Protein AF-A0A969LLW0-F1 (afdb_monomer)

Solvent-accessible surface area (backbone atoms only — not comparable to full-atom values): 5524 Å² total; per-residue (Å²): 133,87,81,82,73,95,63,64,76,63,51,56,56,48,44,69,57,46,51,62,52,50,51,50,52,52,48,66,75,64,64,77,77,77,79,93,76,69,65,64,79,75,73,64,60,70,98,66,86,77,90,79,87,82,79,50,54,68,46,90,88,45,43,66,59,67,49,97,91,63,54,39,43,26,60,53,32,46,54,60,71,74,109

Foldseek 3Di:
DDDDDPPCPCVVVVCVVVVVVVVVVVVVVPDDDDPPPDPVVVVPDPPDDDDDDQDQDDDDPGQPDADPVGHTSSVVSVVVSVD

Radius of gyration: 36.51 Å; Cα contacts (8 Å, |Δi|>4): 32; chains: 1; bounding box: 49×32×101 Å

Structure (mmCIF, N/CA/C/O backbone):
data_AF-A0A969LLW0-F1
#
_entry.id   AF-A0A969LLW0-F1
#
loop_
_atom_site.group_PDB
_atom_site.id
_atom_site.type_symbol
_atom_site.label_atom_id
_atom_site.label_alt_id
_atom_site.label_comp_id
_atom_site.label_asym_id
_atom_site.label_entity_id
_atom_site.label_seq_id
_atom_site.pdbx_PDB_ins_code
_atom_site.Cartn_x
_atom_site.Cartn_y
_atom_site.Cartn_z
_atom_site.occupancy
_atom_site.B_iso_or_equiv
_atom_site.auth_seq_id
_atom_site.auth_comp_id
_atom_site.auth_asym_id
_atom_site.auth_atom_id
_atom_site.pdbx_PDB_model_num
ATOM 1 N N . MET A 1 1 ? 28.056 -24.502 -66.886 1.00 38.69 1 MET A N 1
ATOM 2 C CA . MET A 1 1 ? 28.058 -23.760 -68.166 1.00 38.69 1 MET A CA 1
ATOM 3 C C . MET A 1 1 ? 26.814 -22.875 -68.183 1.00 38.69 1 MET A C 1
ATOM 5 O O . MET A 1 1 ? 25.714 -23.403 -68.245 1.00 38.69 1 MET A O 1
ATOM 9 N N . LEU A 1 2 ? 26.961 -21.562 -67.979 1.00 49.09 2 LEU A N 1
ATOM 10 C CA . LEU A 1 2 ? 25.827 -20.628 -67.916 1.00 49.09 2 LEU A CA 1
ATOM 11 C C . LEU A 1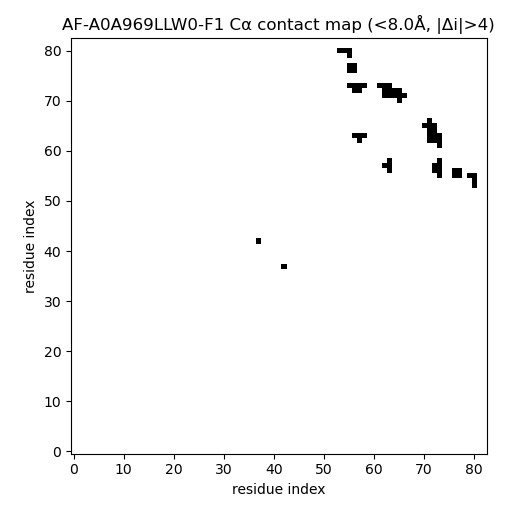 2 ? 25.271 -20.424 -69.333 1.00 49.09 2 LEU A C 1
ATOM 13 O O . LEU A 1 2 ? 25.987 -19.981 -70.230 1.00 49.09 2 LEU A O 1
ATOM 17 N N . THR A 1 3 ? 24.014 -20.803 -69.548 1.00 58.56 3 THR A N 1
ATOM 18 C CA . THR A 1 3 ? 23.337 -20.767 -70.850 1.00 58.56 3 THR A CA 1
ATOM 19 C C . THR A 1 3 ? 23.267 -19.344 -71.411 1.00 58.56 3 THR A C 1
ATOM 21 O O . THR A 1 3 ? 22.759 -18.432 -70.758 1.00 58.56 3 THR A O 1
ATOM 24 N N . LYS A 1 4 ? 23.755 -19.146 -72.645 1.00 58.03 4 LYS A N 1
ATOM 25 C CA . LYS A 1 4 ? 23.644 -17.870 -73.368 1.00 58.03 4 LYS A CA 1
ATOM 26 C C . LYS A 1 4 ? 22.190 -17.631 -73.790 1.00 58.03 4 LYS A C 1
ATOM 28 O O . LYS A 1 4 ? 21.658 -18.347 -74.632 1.00 58.03 4 LYS A O 1
ATOM 33 N N . LEU A 1 5 ? 21.566 -16.598 -73.225 1.00 62.66 5 LEU A N 1
ATOM 34 C CA . LEU A 1 5 ? 20.229 -16.137 -73.605 1.00 62.66 5 LEU A CA 1
ATOM 35 C C . LEU A 1 5 ? 20.258 -15.531 -75.016 1.00 62.66 5 LEU A C 1
ATOM 37 O O . LEU A 1 5 ? 20.864 -14.486 -75.260 1.00 62.66 5 LEU A O 1
ATOM 41 N N . LYS A 1 6 ? 19.585 -16.207 -75.947 1.00 59.78 6 LYS A N 1
ATOM 42 C CA . LYS A 1 6 ? 19.430 -15.841 -77.359 1.00 59.78 6 LYS A CA 1
ATOM 43 C C . LYS A 1 6 ? 18.385 -14.719 -77.486 1.00 59.78 6 LYS A C 1
ATOM 45 O O . LYS A 1 6 ? 17.282 -15.014 -77.908 1.00 59.78 6 LYS A O 1
ATOM 50 N N . ASN A 1 7 ? 18.699 -13.506 -76.986 1.00 63.09 7 ASN A N 1
ATOM 51 C CA . ASN A 1 7 ? 18.085 -12.177 -77.257 1.00 63.09 7 ASN A CA 1
ATOM 52 C C . ASN A 1 7 ? 18.484 -11.145 -76.160 1.00 63.09 7 ASN A C 1
ATOM 54 O O . ASN A 1 7 ? 17.769 -10.976 -75.172 1.00 63.09 7 ASN A O 1
ATOM 58 N N . PRO A 1 8 ? 19.617 -10.422 -76.283 1.00 61.19 8 PRO A N 1
ATOM 59 C CA . PRO A 1 8 ? 20.195 -9.660 -75.166 1.00 61.19 8 PRO A CA 1
ATOM 60 C C . PRO A 1 8 ? 19.542 -8.293 -74.895 1.00 61.19 8 PRO A C 1
ATOM 62 O O . PRO A 1 8 ? 19.695 -7.766 -73.794 1.00 61.19 8 PRO A O 1
ATOM 65 N N . LYS A 1 9 ? 18.802 -7.708 -75.852 1.00 57.53 9 LYS A N 1
ATOM 66 C CA . LYS A 1 9 ? 18.238 -6.348 -75.709 1.00 57.53 9 LYS A CA 1
ATOM 67 C C . LYS A 1 9 ? 17.162 -6.250 -74.620 1.00 57.53 9 LYS A C 1
ATOM 69 O O . LYS A 1 9 ? 17.134 -5.273 -73.880 1.00 57.53 9 LYS A O 1
ATOM 74 N N . ALA A 1 10 ? 16.344 -7.292 -74.463 1.00 57.06 10 ALA A N 1
ATOM 75 C CA . ALA A 1 10 ? 15.363 -7.375 -73.380 1.00 57.06 10 ALA A CA 1
ATOM 76 C C . ALA A 1 10 ? 16.021 -7.615 -72.008 1.00 57.06 10 ALA A C 1
ATOM 78 O O . ALA A 1 10 ? 15.452 -7.248 -70.990 1.00 57.06 10 ALA A O 1
ATOM 79 N N . SER A 1 11 ? 17.232 -8.182 -71.964 1.00 64.12 11 SER A N 1
ATOM 80 C CA . SER A 1 11 ? 17.897 -8.575 -70.714 1.00 64.12 11 SER A CA 1
ATOM 81 C C . SER A 1 11 ? 18.391 -7.374 -6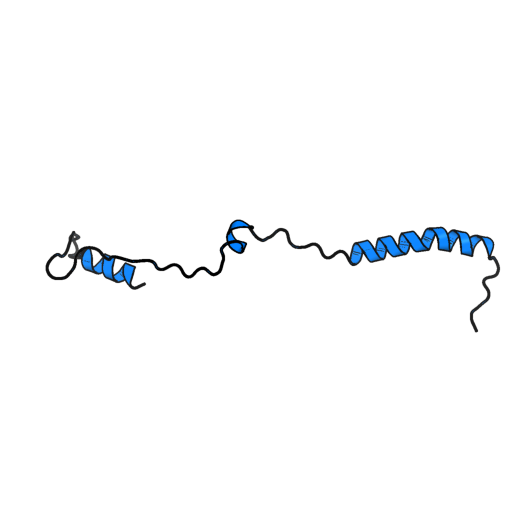9.906 1.00 64.12 11 SER A C 1
ATOM 83 O O . SER A 1 11 ? 18.174 -7.327 -68.700 1.00 64.12 11 SER A O 1
ATOM 85 N N . TYR A 1 12 ? 19.016 -6.376 -70.544 1.00 70.12 12 TYR A N 1
ATOM 86 C CA . TYR A 1 12 ? 19.524 -5.204 -69.818 1.00 70.12 12 TYR A CA 1
ATOM 87 C C . TYR A 1 12 ? 18.387 -4.308 -69.319 1.00 70.12 12 TYR A C 1
ATOM 89 O O . TYR A 1 12 ? 18.360 -3.968 -68.143 1.00 70.12 12 TYR A O 1
ATOM 97 N N . ILE A 1 13 ? 17.400 -4.007 -70.170 1.00 76.12 13 ILE A N 1
ATOM 98 C CA . ILE A 1 13 ? 16.232 -3.198 -69.784 1.00 76.12 13 ILE A CA 1
ATOM 99 C C . ILE A 1 13 ? 15.415 -3.918 -68.704 1.00 76.12 13 ILE A C 1
ATOM 101 O O . ILE A 1 13 ? 15.053 -3.307 -67.703 1.00 76.12 13 ILE A O 1
ATOM 105 N N . SER A 1 14 ? 15.193 -5.230 -68.852 1.00 72.25 14 SER A N 1
ATOM 106 C CA . SER A 1 14 ? 14.518 -6.030 -67.827 1.00 72.25 14 SER A CA 1
ATOM 107 C C . SER A 1 14 ? 15.277 -6.010 -66.504 1.00 72.25 14 SER A C 1
ATOM 109 O O . SER A 1 14 ? 14.640 -5.865 -65.473 1.00 72.25 14 SER A O 1
ATOM 111 N N . ARG A 1 15 ? 16.614 -6.069 -66.495 1.00 75.31 15 ARG A N 1
ATOM 112 C CA . ARG A 1 15 ? 17.405 -5.949 -65.257 1.00 75.31 15 ARG A CA 1
ATOM 113 C C . ARG A 1 15 ? 17.337 -4.547 -64.663 1.00 75.31 15 ARG A C 1
ATOM 115 O O . ARG A 1 15 ? 17.168 -4.430 -63.459 1.00 75.31 15 ARG A O 1
ATOM 122 N N . VAL A 1 16 ? 17.429 -3.500 -65.482 1.00 82.50 16 VAL A N 1
ATOM 123 C CA . VAL A 1 16 ? 17.334 -2.103 -65.024 1.00 82.50 16 VAL A CA 1
ATOM 124 C C . VAL A 1 16 ? 15.961 -1.810 -64.411 1.00 82.50 16 VAL A C 1
ATOM 126 O O . VAL A 1 16 ? 15.889 -1.056 -63.449 1.00 82.50 16 VAL A O 1
ATOM 129 N N . LEU A 1 17 ? 14.891 -2.441 -64.904 1.00 83.81 17 LEU A N 1
ATOM 130 C CA . LEU A 1 17 ? 13.545 -2.313 -64.334 1.00 83.81 17 LEU A CA 1
ATOM 131 C C . LEU A 1 17 ? 13.290 -3.276 -63.161 1.00 83.81 17 LEU A C 1
ATOM 133 O O . LEU A 1 17 ? 12.661 -2.896 -62.177 1.00 83.81 17 LEU A O 1
ATOM 137 N N . ALA A 1 18 ? 13.784 -4.514 -63.231 1.00 83.94 18 ALA A N 1
ATOM 138 C CA . ALA A 1 18 ? 13.514 -5.547 -62.232 1.00 83.94 18 ALA A CA 1
ATOM 139 C C . ALA A 1 18 ? 14.397 -5.430 -60.985 1.00 83.94 18 ALA A C 1
ATOM 141 O O . ALA A 1 18 ? 13.940 -5.772 -59.900 1.00 83.94 18 ALA A O 1
ATOM 142 N N . LEU A 1 19 ? 15.637 -4.941 -61.102 1.00 87.56 19 LEU A N 1
ATOM 143 C CA . LEU A 1 19 ? 16.533 -4.752 -59.956 1.00 87.56 19 LEU A CA 1
ATOM 144 C C . LEU A 1 19 ? 15.975 -3.766 -58.915 1.00 87.56 19 LEU A C 1
ATOM 146 O O . LEU A 1 19 ? 15.884 -4.170 -57.758 1.00 87.56 19 LEU A O 1
ATOM 150 N N . PRO A 1 20 ? 15.554 -2.530 -59.261 1.00 88.62 20 PRO A N 1
ATOM 151 C CA . PRO A 1 20 ? 14.984 -1.612 -58.273 1.00 88.62 20 PRO A CA 1
ATOM 152 C C . PRO A 1 20 ? 13.633 -2.098 -57.723 1.00 88.62 20 PRO A C 1
ATOM 154 O O . PRO A 1 20 ? 13.304 -1.844 -56.567 1.00 88.62 20 PRO A O 1
ATOM 157 N N . LEU A 1 21 ? 12.852 -2.833 -58.523 1.00 89.81 21 LEU A N 1
ATOM 158 C CA . LEU A 1 21 ? 11.600 -3.432 -58.059 1.00 89.81 21 LEU A CA 1
ATOM 159 C C . LEU A 1 21 ? 11.861 -4.542 -57.028 1.00 89.81 21 LEU A C 1
ATOM 161 O O . LEU A 1 21 ? 11.197 -4.607 -55.996 1.00 89.81 21 LEU A O 1
ATOM 165 N N . LEU A 1 22 ? 12.860 -5.389 -57.284 1.00 90.88 22 LEU A N 1
ATOM 166 C CA . LEU A 1 22 ? 13.257 -6.463 -56.380 1.00 90.88 22 LEU A CA 1
ATOM 167 C C . LEU A 1 22 ? 13.845 -5.915 -55.074 1.00 90.88 22 LEU A C 1
ATOM 169 O O . LEU A 1 22 ? 13.541 -6.445 -54.007 1.00 90.88 22 LEU A O 1
ATOM 173 N N . THR A 1 23 ? 14.641 -4.841 -55.128 1.00 89.75 23 THR A N 1
ATOM 174 C CA . THR A 1 23 ? 15.175 -4.206 -53.913 1.00 89.75 23 THR A CA 1
ATOM 175 C C . THR A 1 23 ? 14.075 -3.566 -53.072 1.00 89.75 23 THR A C 1
ATOM 177 O O . THR A 1 23 ? 14.097 -3.725 -51.854 1.00 89.75 23 THR A O 1
ATOM 180 N N . LEU A 1 24 ? 13.086 -2.909 -53.691 1.00 90.81 24 LEU A N 1
ATOM 181 C CA . LEU A 1 24 ? 11.920 -2.364 -52.986 1.00 90.81 24 LEU A CA 1
ATOM 182 C C . LEU A 1 24 ? 11.081 -3.456 -52.319 1.00 90.81 24 LEU A C 1
ATOM 184 O O . LEU A 1 24 ? 10.658 -3.282 -51.177 1.00 90.81 24 LEU A O 1
ATOM 188 N N . LEU A 1 25 ? 10.877 -4.589 -52.994 1.00 90.31 25 LEU A N 1
ATOM 189 C CA . LEU A 1 25 ? 10.169 -5.730 -52.414 1.00 90.31 25 LEU A CA 1
ATOM 190 C C . LEU A 1 25 ? 10.910 -6.278 -51.194 1.00 90.31 25 LEU A C 1
ATOM 192 O O . LEU A 1 25 ? 10.308 -6.418 -50.134 1.00 90.31 25 LEU A O 1
ATOM 196 N N . ILE A 1 26 ? 12.218 -6.524 -51.302 1.00 90.19 26 ILE A N 1
ATOM 197 C CA . ILE A 1 26 ? 13.020 -6.999 -50.165 1.00 90.19 26 ILE A CA 1
ATOM 198 C C . ILE A 1 26 ? 12.979 -5.976 -49.023 1.00 90.19 26 ILE A C 1
ATOM 200 O O . ILE A 1 26 ? 12.725 -6.350 -47.879 1.00 90.19 26 ILE A O 1
ATOM 204 N N . ALA A 1 27 ? 13.146 -4.685 -49.324 1.00 87.88 27 ALA A N 1
ATOM 205 C CA . ALA A 1 27 ? 13.067 -3.621 -48.329 1.00 87.88 27 ALA A CA 1
ATOM 206 C C . ALA A 1 27 ? 11.722 -3.647 -47.584 1.00 87.88 27 ALA A C 1
ATOM 208 O O . ALA A 1 27 ? 11.720 -3.665 -46.354 1.00 87.88 27 ALA A O 1
ATOM 209 N N . ALA A 1 28 ? 10.599 -3.761 -48.302 1.00 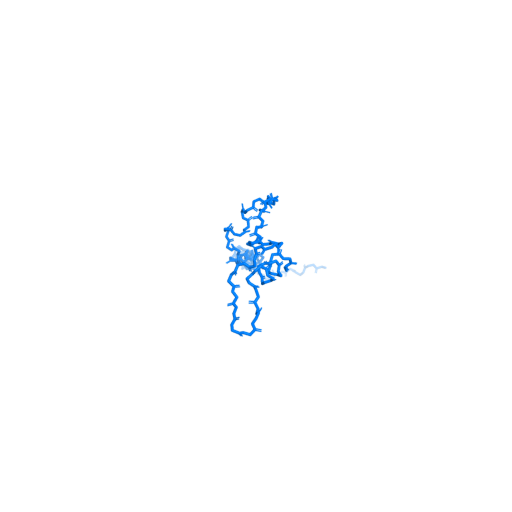85.56 28 ALA A N 1
ATOM 210 C CA . ALA A 1 28 ? 9.259 -3.808 -47.717 1.00 85.56 28 ALA A CA 1
ATOM 211 C C . ALA A 1 28 ? 9.067 -4.963 -46.715 1.00 85.56 28 ALA A C 1
ATOM 213 O O . ALA A 1 28 ? 8.396 -4.776 -45.703 1.00 85.56 28 ALA A O 1
ATOM 214 N N . PHE A 1 29 ? 9.695 -6.122 -46.942 1.00 84.81 29 PHE A N 1
ATOM 215 C CA . PHE A 1 29 ? 9.636 -7.260 -46.012 1.00 84.81 29 PHE A CA 1
ATOM 216 C C . PHE A 1 29 ? 10.677 -7.199 -44.881 1.00 84.81 29 PHE A C 1
ATOM 218 O O . PHE A 1 29 ? 10.511 -7.870 -43.864 1.00 84.81 29 PHE A O 1
ATOM 225 N N . THR A 1 30 ? 11.741 -6.402 -45.022 1.00 85.81 30 THR A N 1
ATOM 226 C CA . THR A 1 30 ? 12.778 -6.238 -43.978 1.00 85.81 30 THR A CA 1
ATOM 227 C C . THR A 1 30 ? 12.480 -5.129 -42.968 1.00 85.81 30 THR A C 1
ATOM 229 O O . THR A 1 30 ? 13.092 -5.094 -41.898 1.00 85.81 30 THR A O 1
ATOM 232 N N . LEU A 1 31 ? 11.541 -4.229 -43.269 1.00 81.25 31 LEU A N 1
ATOM 233 C CA . LEU A 1 31 ? 11.152 -3.149 -42.365 1.00 81.25 31 LEU A CA 1
ATOM 234 C C . LEU A 1 31 ? 10.382 -3.709 -41.161 1.00 81.25 31 LEU A C 1
ATOM 236 O O . LEU A 1 31 ? 9.166 -3.884 -41.183 1.00 81.25 31 LEU A O 1
ATOM 240 N N . LYS A 1 32 ? 11.108 -3.969 -40.072 1.00 78.62 32 LYS A N 1
ATOM 241 C CA . LYS A 1 32 ? 10.525 -4.317 -38.775 1.00 78.62 32 LYS A CA 1
ATOM 242 C C . LYS A 1 32 ? 9.895 -3.065 -38.160 1.00 78.62 32 LYS A C 1
ATOM 244 O O . LYS A 1 32 ? 10.604 -2.152 -37.739 1.00 78.62 32 LYS A O 1
ATOM 249 N N . THR A 1 33 ? 8.568 -3.012 -38.099 1.00 73.00 33 THR A N 1
ATOM 250 C CA . THR A 1 33 ? 7.857 -1.922 -37.423 1.00 73.00 33 THR A CA 1
ATOM 251 C C . THR A 1 33 ? 8.091 -2.022 -35.914 1.00 73.00 33 THR A C 1
ATOM 253 O O . THR A 1 33 ? 7.932 -3.082 -35.304 1.00 73.00 33 THR A O 1
ATOM 256 N N . LYS A 1 34 ? 8.528 -0.925 -35.284 1.00 72.25 34 LYS A N 1
ATOM 257 C CA . LYS A 1 34 ? 8.594 -0.850 -33.821 1.00 72.25 34 LYS A CA 1
ATOM 258 C C . LYS A 1 34 ? 7.147 -0.746 -33.321 1.00 72.25 34 LYS A C 1
ATOM 260 O O . LYS A 1 34 ? 6.456 0.176 -33.755 1.00 72.25 34 LYS A O 1
ATOM 265 N N . PRO A 1 35 ? 6.659 -1.663 -32.469 1.00 67.06 35 PRO A N 1
ATOM 266 C CA . PRO A 1 35 ? 5.297 -1.569 -31.964 1.00 67.06 35 PRO A CA 1
ATOM 267 C C . PRO A 1 35 ? 5.141 -0.251 -31.201 1.00 67.06 35 PRO A C 1
ATOM 269 O O . PRO A 1 35 ? 5.894 0.028 -30.265 1.00 67.06 35 PRO A O 1
ATOM 272 N N . ALA A 1 36 ? 4.173 0.569 -31.610 1.00 66.00 36 ALA A N 1
ATOM 273 C CA . ALA A 1 36 ? 3.787 1.808 -30.936 1.00 66.00 36 ALA A CA 1
ATOM 274 C C . ALA A 1 36 ? 2.941 1.492 -29.686 1.00 66.00 36 ALA A C 1
ATOM 276 O O . ALA A 1 36 ? 1.809 1.942 -29.556 1.00 66.00 36 ALA A O 1
ATOM 277 N N . GLY A 1 37 ? 3.468 0.630 -28.814 1.00 63.06 37 GLY A N 1
ATOM 278 C CA . GLY A 1 37 ? 2.729 0.019 -27.707 1.00 63.06 37 GLY A CA 1
ATOM 279 C C . GLY A 1 37 ? 3.214 0.405 -26.315 1.00 63.06 37 GLY A C 1
ATOM 280 O O . GLY A 1 37 ? 2.762 -0.189 -25.344 1.00 63.06 37 GLY A O 1
ATOM 281 N N . ASN A 1 38 ? 4.124 1.371 -26.188 1.00 59.66 38 ASN A N 1
ATOM 282 C CA . ASN A 1 38 ? 4.682 1.722 -24.888 1.00 59.66 38 ASN A CA 1
ATOM 283 C C . ASN A 1 38 ? 4.372 3.188 -24.615 1.00 59.66 38 ASN A C 1
ATOM 285 O O . ASN A 1 38 ? 4.990 4.067 -25.213 1.00 59.66 38 ASN A O 1
ATOM 289 N N . ASN A 1 39 ? 3.407 3.434 -23.726 1.00 61.19 39 ASN A N 1
ATOM 290 C CA . ASN A 1 39 ? 3.140 4.755 -23.168 1.00 61.19 39 ASN A CA 1
ATOM 291 C C . ASN A 1 39 ? 4.469 5.339 -22.651 1.00 61.19 39 ASN A C 1
ATOM 293 O O . ASN A 1 39 ? 4.980 4.840 -21.644 1.00 61.19 39 ASN A O 1
ATOM 297 N N . PRO A 1 40 ? 5.043 6.376 -23.290 1.00 55.91 40 PRO A N 1
ATOM 298 C CA . PRO A 1 40 ? 6.374 6.875 -22.936 1.00 55.91 40 PRO A CA 1
ATOM 299 C C . PRO A 1 40 ? 6.442 7.416 -21.499 1.00 55.91 40 PRO A C 1
ATOM 301 O O . PRO A 1 40 ? 7.522 7.495 -20.927 1.00 55.91 40 PRO A O 1
ATOM 304 N N . LEU A 1 41 ? 5.291 7.703 -20.881 1.00 57.81 41 LEU A N 1
ATOM 305 C CA . LEU A 1 41 ? 5.180 8.086 -19.473 1.00 57.81 41 LEU A CA 1
ATOM 306 C C . LEU A 1 41 ? 5.563 6.964 -18.492 1.00 57.81 41 LEU A C 1
ATOM 308 O O . LEU A 1 41 ? 6.053 7.263 -17.411 1.00 57.81 41 LEU A O 1
ATOM 312 N N . LEU A 1 42 ? 5.383 5.688 -18.855 1.00 56.44 42 LEU A N 1
ATOM 313 C CA . LEU A 1 42 ? 5.755 4.550 -17.999 1.00 56.44 42 LEU A CA 1
ATOM 314 C C . LEU A 1 42 ? 7.203 4.094 -18.223 1.00 56.44 42 LEU A C 1
ATOM 316 O O . LEU A 1 42 ? 7.788 3.465 -17.351 1.00 56.44 42 LEU A O 1
ATOM 320 N N . THR A 1 43 ? 7.788 4.402 -19.384 1.00 56.00 43 THR A N 1
ATOM 321 C CA . THR A 1 43 ? 9.152 3.974 -19.757 1.00 56.00 43 THR A CA 1
ATOM 322 C C . THR A 1 43 ? 10.223 5.025 -19.442 1.00 56.00 43 THR A C 1
ATOM 324 O O . THR A 1 43 ? 11.409 4.727 -19.535 1.00 56.00 43 THR A O 1
ATOM 327 N N . ALA A 1 44 ? 9.821 6.253 -19.095 1.00 59.31 44 ALA A N 1
ATOM 328 C CA . ALA A 1 44 ? 10.723 7.372 -18.813 1.00 59.31 44 ALA A CA 1
ATOM 329 C C . ALA A 1 44 ? 10.905 7.667 -17.319 1.00 59.31 44 ALA A C 1
ATOM 331 O O . ALA A 1 44 ? 11.655 8.581 -16.974 1.00 59.31 44 ALA A O 1
ATOM 332 N N . LEU A 1 45 ? 10.241 6.926 -16.426 1.00 63.75 45 LEU A N 1
ATOM 333 C CA . LEU A 1 45 ? 10.598 6.999 -15.018 1.00 63.75 45 LEU A CA 1
ATOM 334 C C . LEU A 1 45 ? 11.963 6.314 -14.877 1.00 63.75 45 LEU A C 1
ATOM 336 O O . LEU A 1 45 ? 12.052 5.119 -15.162 1.00 63.75 45 LEU A O 1
ATOM 340 N N . PRO A 1 46 ? 13.036 7.034 -14.491 1.00 65.00 46 PRO A N 1
ATOM 341 C CA . PRO A 1 46 ? 14.260 6.358 -14.078 1.00 65.00 46 PRO A CA 1
ATOM 342 C C . PRO A 1 46 ? 13.901 5.320 -13.009 1.00 65.00 46 PRO A C 1
ATOM 344 O O . PRO A 1 46 ? 12.923 5.521 -12.284 1.00 65.00 46 PRO A O 1
ATOM 347 N N . GLU A 1 47 ? 14.684 4.240 -12.897 1.00 68.81 47 GLU A N 1
ATOM 348 C CA . GLU A 1 47 ? 14.629 3.285 -11.777 1.00 68.81 47 GLU A CA 1
ATOM 349 C C . GLU A 1 47 ? 14.986 4.006 -10.468 1.00 68.81 47 GLU A C 1
ATOM 351 O O . GLU A 1 47 ? 16.051 3.847 -9.878 1.00 68.81 47 GLU A O 1
ATOM 356 N N . LYS A 1 48 ? 14.118 4.915 -10.047 1.00 77.69 48 LYS A N 1
ATOM 357 C CA . LYS A 1 48 ? 14.273 5.713 -8.857 1.00 77.69 48 LYS A CA 1
ATOM 358 C C . LYS A 1 48 ? 13.534 4.966 -7.775 1.00 77.69 48 LYS A C 1
ATOM 360 O O . LYS A 1 48 ? 12.309 4.887 -7.786 1.00 77.69 48 LYS A O 1
ATOM 365 N N . THR A 1 49 ? 14.289 4.424 -6.835 1.00 86.50 49 THR A N 1
ATOM 366 C CA . THR A 1 49 ? 13.713 3.922 -5.597 1.00 86.50 49 THR A CA 1
ATOM 367 C C . THR A 1 49 ? 13.044 5.089 -4.881 1.00 86.50 49 THR A C 1
ATOM 369 O O . THR A 1 49 ? 13.695 6.079 -4.537 1.00 86.50 49 THR A O 1
ATOM 372 N N . PHE A 1 50 ? 11.732 4.992 -4.690 1.00 87.31 50 PHE A N 1
ATOM 373 C CA . PHE A 1 50 ? 10.982 5.943 -3.886 1.00 87.31 50 PHE A CA 1
ATOM 374 C C . PHE A 1 50 ? 10.927 5.431 -2.453 1.00 87.31 50 P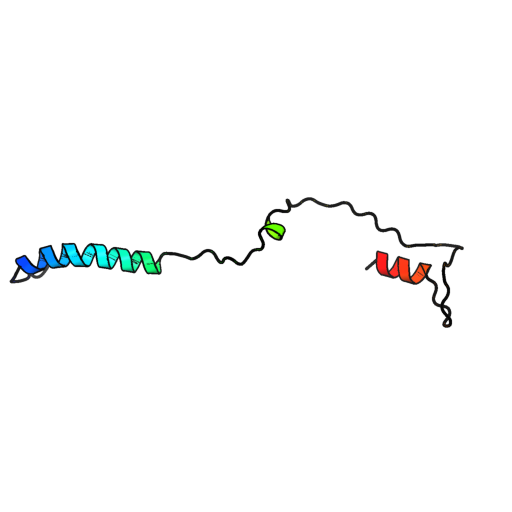HE A C 1
ATOM 376 O O . PHE A 1 50 ? 10.471 4.320 -2.198 1.00 87.31 50 PHE A O 1
ATOM 383 N N . THR A 1 51 ? 11.365 6.261 -1.514 1.00 93.50 51 THR A N 1
ATOM 384 C CA . THR A 1 51 ? 11.090 6.032 -0.098 1.00 93.50 51 THR A CA 1
ATOM 385 C C . THR A 1 51 ? 9.702 6.579 0.202 1.00 93.50 51 THR A C 1
ATOM 387 O O . THR A 1 51 ? 9.469 7.779 0.063 1.00 93.50 51 THR A O 1
ATOM 390 N N . VAL A 1 52 ? 8.785 5.701 0.603 1.00 94.62 52 VAL A N 1
ATOM 391 C CA . VAL A 1 52 ? 7.415 6.058 0.989 1.00 94.62 52 VAL A CA 1
ATOM 392 C C . VAL A 1 52 ? 7.241 5.765 2.475 1.00 94.62 52 VAL A C 1
ATOM 394 O O . VAL A 1 52 ? 7.633 4.701 2.947 1.00 94.62 52 VAL A O 1
ATOM 397 N N . VAL A 1 53 ? 6.658 6.71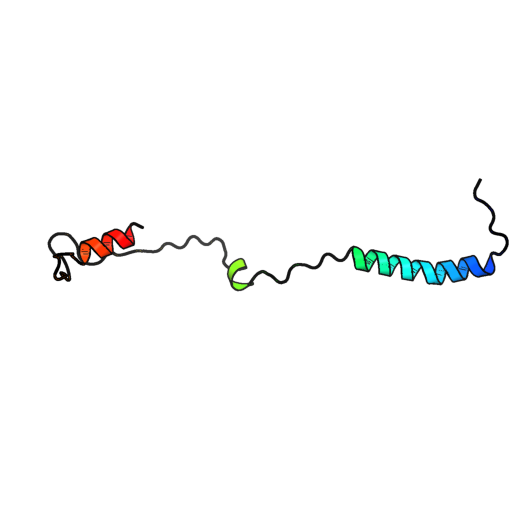1 3.212 1.00 96.75 53 VAL A N 1
ATOM 398 C CA . VAL A 1 53 ? 6.276 6.515 4.615 1.00 96.75 53 VAL A CA 1
ATOM 399 C C . VAL A 1 53 ? 4.793 6.181 4.658 1.00 96.75 53 VAL A C 1
ATOM 401 O O . VAL A 1 53 ? 3.966 6.979 4.222 1.00 96.75 53 VAL A O 1
ATOM 404 N N . VAL A 1 54 ? 4.466 5.007 5.191 1.00 96.88 54 VAL A N 1
ATOM 405 C CA . VAL A 1 54 ? 3.088 4.581 5.450 1.00 96.88 54 VAL A CA 1
ATOM 406 C C . VAL A 1 54 ? 2.837 4.711 6.947 1.00 96.88 54 VAL A C 1
ATOM 408 O O . VAL A 1 54 ? 3.581 4.145 7.745 1.00 96.88 54 VAL A O 1
ATOM 411 N N . ASN A 1 55 ? 1.813 5.475 7.324 1.00 97.38 55 ASN A N 1
ATOM 412 C CA . ASN A 1 55 ? 1.468 5.730 8.719 1.00 97.38 55 ASN A CA 1
ATOM 413 C C . ASN A 1 55 ? 0.065 5.178 9.027 1.00 97.38 55 ASN A C 1
ATOM 415 O O . ASN A 1 55 ? -0.910 5.839 8.667 1.00 97.38 55 ASN A O 1
ATOM 419 N N . PRO A 1 56 ? -0.058 3.981 9.631 1.00 97.94 56 PRO A N 1
ATOM 420 C CA . PRO A 1 56 ? -1.347 3.487 10.106 1.00 97.94 56 PRO A CA 1
ATOM 421 C C . PRO A 1 56 ? -1.851 4.358 11.264 1.00 97.94 56 PRO A C 1
ATOM 423 O O . PRO A 1 56 ? -1.080 4.696 12.165 1.00 97.94 56 PRO A O 1
ATOM 426 N N . GLY A 1 57 ? -3.129 4.737 11.229 1.00 97.38 57 GLY A N 1
ATOM 427 C CA . GLY A 1 57 ? -3.739 5.598 12.234 1.00 97.38 57 GLY A CA 1
ATOM 428 C C . GLY A 1 57 ? -3.852 4.939 13.609 1.00 97.38 57 GLY A C 1
ATOM 429 O O . GLY A 1 57 ? -3.889 3.713 13.746 1.00 97.38 57 GLY A O 1
ATOM 430 N N . HIS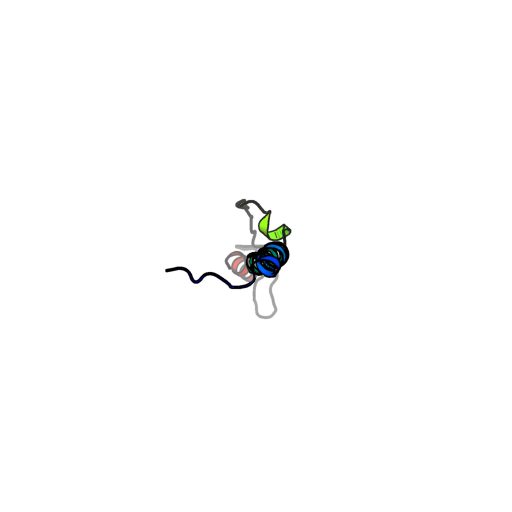 A 1 58 ? -3.948 5.786 14.640 1.00 98.25 58 HIS A N 1
ATOM 431 C CA . HIS A 1 58 ? -4.150 5.391 16.039 1.00 98.25 58 HIS A CA 1
ATOM 432 C C . HIS A 1 58 ? -3.065 4.435 16.577 1.00 98.25 58 HIS A C 1
ATOM 434 O O . HIS A 1 58 ? -1.906 4.482 16.162 1.00 98.25 58 HIS A O 1
ATOM 440 N N . GLY A 1 59 ? -3.399 3.613 17.578 1.00 96.88 59 GLY A N 1
ATOM 441 C CA . GLY A 1 59 ? -2.500 2.600 18.122 1.00 96.88 59 GLY A CA 1
ATOM 442 C C . GLY A 1 59 ? -2.454 2.564 19.648 1.00 96.88 59 GLY A C 1
ATOM 443 O O . GLY A 1 59 ? -2.769 3.518 20.362 1.00 96.88 59 GLY A O 1
ATOM 444 N N . GLY A 1 60 ? -2.038 1.413 20.181 1.00 96.19 60 GLY A N 1
ATOM 445 C CA . GLY A 1 60 ? -1.973 1.199 21.624 1.00 96.19 60 GLY A CA 1
ATOM 446 C C . GLY A 1 60 ? -3.342 1.378 22.290 1.00 96.19 60 GLY A C 1
ATOM 447 O O . GLY A 1 60 ? -4.272 0.613 22.014 1.00 96.19 60 GLY A O 1
ATOM 448 N N . LYS A 1 61 ? -3.436 2.367 23.191 1.00 97.75 61 LYS A N 1
ATOM 449 C CA . LYS A 1 61 ? -4.653 2.687 23.958 1.00 97.75 61 LYS A CA 1
ATOM 450 C C . LYS A 1 61 ? -5.688 3.471 23.152 1.00 97.75 61 LYS A C 1
ATOM 452 O O . LYS A 1 61 ? -6.863 3.404 23.497 1.00 97.75 61 LYS A O 1
ATOM 457 N N . ASP A 1 62 ? -5.265 4.191 22.117 1.00 98.19 62 ASP A N 1
ATOM 458 C CA . ASP A 1 62 ? -6.186 4.860 21.209 1.00 98.19 62 ASP A CA 1
ATOM 459 C C . ASP A 1 62 ? -6.643 3.855 20.148 1.00 98.19 62 ASP A C 1
ATOM 461 O O . ASP A 1 62 ? -5.839 3.347 19.364 1.00 98.19 62 ASP A O 1
ATOM 465 N N . ALA A 1 63 ? -7.923 3.496 20.194 1.00 97.38 63 ALA A N 1
ATOM 466 C CA . ALA A 1 63 ? -8.517 2.529 19.282 1.00 97.38 63 ALA A CA 1
ATOM 467 C C . ALA A 1 63 ? -9.027 3.162 17.979 1.00 97.38 63 ALA A C 1
ATOM 469 O O . ALA A 1 63 ? -9.309 2.418 17.039 1.00 97.38 63 ALA A O 1
ATOM 470 N N . GLY A 1 64 ? -9.148 4.493 17.938 1.00 98.25 64 GLY A N 1
ATOM 471 C CA . GLY A 1 64 ? -9.901 5.190 16.901 1.00 98.25 64 GLY A CA 1
ATOM 472 C C . GLY A 1 64 ? -11.392 4.851 16.929 1.00 98.25 64 GLY A C 1
ATOM 473 O O . GLY A 1 64 ? -11.959 4.505 17.976 1.00 98.25 64 GLY A O 1
ATOM 474 N N . ALA A 1 65 ? -12.038 4.959 15.773 1.00 98.44 65 ALA A N 1
ATOM 475 C CA . ALA A 1 65 ? -13.431 4.593 15.590 1.00 98.44 65 ALA A CA 1
ATOM 476 C C . ALA A 1 65 ? -13.666 3.102 15.876 1.00 98.44 65 ALA A C 1
ATOM 478 O O . ALA A 1 65 ? -12.842 2.231 15.589 1.00 98.44 65 ALA A O 1
ATOM 479 N N . LYS A 1 66 ? -14.844 2.807 16.431 1.00 98.38 66 LYS A N 1
ATOM 480 C CA . LYS A 1 66 ? -15.297 1.447 16.715 1.00 98.38 66 LYS A CA 1
ATOM 481 C C . LYS A 1 66 ? -16.609 1.177 15.993 1.00 98.38 66 LYS A C 1
ATOM 483 O O . LYS A 1 66 ? -17.581 1.909 16.179 1.00 98.38 66 LYS A O 1
ATOM 488 N N . ALA A 1 67 ? -16.637 0.117 15.196 1.00 97.75 67 ALA A N 1
ATOM 489 C CA . ALA A 1 67 ? -17.839 -0.341 14.513 1.00 97.75 67 ALA A CA 1
ATOM 490 C C . ALA A 1 67 ? -18.812 -1.050 15.477 1.00 97.75 67 ALA A C 1
ATOM 492 O O . ALA A 1 67 ? -18.458 -1.421 16.599 1.00 97.75 67 ALA A O 1
ATOM 493 N N . ALA A 1 68 ? -20.049 -1.270 15.023 1.00 98.38 68 ALA A N 1
ATOM 494 C CA . ALA A 1 68 ? -21.094 -1.927 15.814 1.00 98.38 68 ALA A CA 1
ATOM 495 C C . ALA A 1 68 ? -20.752 -3.381 16.197 1.00 98.38 68 ALA A C 1
ATOM 497 O O . ALA A 1 68 ? -21.175 -3.849 17.251 1.00 98.38 68 ALA A O 1
ATOM 498 N N . ASP A 1 69 ? -19.963 -4.077 15.375 1.00 98.00 69 ASP A N 1
ATOM 499 C CA . ASP A 1 69 ? -19.464 -5.433 15.644 1.00 98.00 69 ASP A CA 1
ATOM 500 C C . ASP A 1 69 ? -18.220 -5.459 16.553 1.00 98.00 69 ASP A C 1
ATOM 502 O O . ASP A 1 69 ? -17.740 -6.522 16.939 1.00 98.00 69 ASP A O 1
ATOM 506 N N . GLY A 1 70 ? -17.716 -4.283 16.928 1.00 97.88 70 GLY A N 1
ATOM 507 C CA . GLY A 1 70 ? -16.558 -4.113 17.787 1.00 97.88 70 GLY A CA 1
ATOM 508 C C . GLY A 1 70 ? -15.221 -3.984 17.066 1.00 97.88 70 GLY A C 1
ATOM 509 O O . GLY A 1 70 ? -14.215 -3.807 17.755 1.00 97.88 70 GLY A O 1
ATOM 510 N N . THR A 1 71 ? -15.206 -4.005 15.733 1.00 98.06 71 THR A N 1
ATOM 511 C CA . THR A 1 71 ? -14.002 -3.744 14.935 1.00 98.06 71 THR A CA 1
ATOM 512 C C . THR A 1 71 ? -13.422 -2.363 15.249 1.00 98.06 71 THR A C 1
ATOM 514 O O . THR A 1 71 ? -14.172 -1.393 15.378 1.00 98.06 71 THR A O 1
ATOM 517 N N . LEU A 1 72 ? -12.094 -2.275 15.379 1.00 98.62 72 LEU A N 1
ATOM 518 C CA . LEU A 1 72 ? -11.375 -1.044 15.718 1.00 98.62 72 LEU A CA 1
ATOM 519 C C . LEU A 1 72 ? -10.619 -0.501 14.502 1.00 98.62 72 LEU A C 1
ATOM 521 O O . LEU A 1 72 ? -9.949 -1.258 13.797 1.00 98.62 72 LEU A O 1
ATOM 525 N N . GLU A 1 73 ? -10.674 0.813 14.303 1.00 98.62 73 GLU A N 1
ATOM 526 C CA . GLU A 1 73 ? -9.974 1.524 13.226 1.00 98.62 73 GLU A CA 1
ATOM 527 C C . GLU A 1 73 ? -8.475 1.205 13.207 1.00 98.62 73 GLU A C 1
ATOM 529 O O . GLU A 1 73 ? -7.950 0.796 12.171 1.00 98.62 73 GLU A O 1
ATOM 534 N N . LYS A 1 74 ? -7.813 1.251 14.373 1.00 98.50 74 LYS A N 1
ATOM 535 C CA . LYS A 1 74 ? -6.374 0.946 14.489 1.00 98.50 74 LYS A CA 1
ATOM 536 C C . LYS A 1 74 ? -5.980 -0.424 13.918 1.00 98.50 74 LYS A C 1
ATOM 538 O O . LYS A 1 74 ? -4.860 -0.598 13.438 1.00 98.50 74 LYS A O 1
ATOM 543 N N . ASP A 1 75 ? -6.874 -1.410 14.010 1.00 98.25 75 ASP A N 1
ATOM 544 C CA . ASP A 1 75 ? -6.584 -2.785 13.607 1.00 98.25 75 ASP A CA 1
ATOM 545 C C . ASP A 1 75 ? -6.721 -2.923 12.084 1.00 98.25 75 ASP A C 1
ATOM 547 O O . ASP A 1 75 ? -5.911 -3.606 11.452 1.00 98.25 75 ASP A O 1
ATOM 551 N N . ILE A 1 76 ? -7.690 -2.218 11.486 1.00 98.00 76 ILE A N 1
ATOM 552 C CA . ILE A 1 76 ? -7.861 -2.125 10.029 1.00 98.00 76 ILE A CA 1
ATOM 553 C C . ILE A 1 76 ? -6.671 -1.389 9.408 1.00 98.00 76 ILE A C 1
ATOM 555 O O . ILE A 1 76 ? -6.0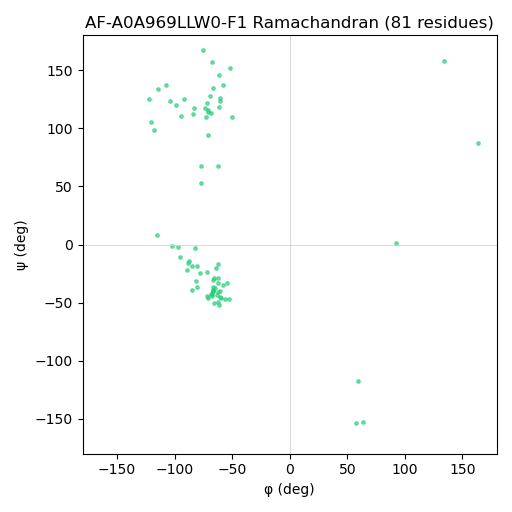48 -1.906 8.478 1.00 98.00 76 ILE A O 1
ATOM 559 N N . ASP A 1 77 ? -6.321 -0.221 9.941 1.00 98.19 77 ASP A N 1
ATOM 560 C CA . ASP A 1 77 ? -5.251 0.620 9.404 1.00 98.19 77 ASP A CA 1
ATOM 561 C C . ASP A 1 77 ? -3.906 -0.105 9.406 1.00 98.19 77 ASP A C 1
ATOM 563 O O . ASP A 1 77 ? -3.197 -0.132 8.395 1.00 98.19 77 ASP A O 1
ATOM 567 N N . LEU A 1 78 ? -3.567 -0.759 10.522 1.00 98.25 78 LEU A N 1
ATOM 568 C CA . LEU A 1 78 ? -2.339 -1.539 10.631 1.00 98.25 78 LEU A CA 1
ATOM 569 C C . LEU A 1 78 ? -2.339 -2.748 9.686 1.00 98.25 78 LEU A C 1
ATOM 571 O O . LEU A 1 78 ? -1.289 -3.086 9.132 1.00 98.25 78 LEU A O 1
ATOM 575 N N . ALA A 1 79 ? -3.487 -3.405 9.498 1.00 98.00 79 ALA A N 1
ATOM 576 C CA . ALA A 1 79 ? -3.607 -4.527 8.573 1.00 98.00 79 ALA A CA 1
ATOM 577 C C . ALA A 1 79 ? -3.414 -4.088 7.114 1.00 98.00 79 ALA A C 1
ATOM 579 O O . ALA A 1 79 ? -2.737 -4.786 6.359 1.00 98.00 79 ALA A O 1
ATOM 580 N N . ILE A 1 80 ? -3.953 -2.928 6.726 1.00 97.81 80 ILE A N 1
ATOM 581 C CA . ILE A 1 80 ? -3.770 -2.356 5.385 1.00 97.81 80 ILE A CA 1
ATOM 582 C C . ILE A 1 80 ? -2.316 -1.925 5.179 1.00 97.81 80 ILE A C 1
ATOM 584 O O . ILE A 1 80 ? -1.731 -2.249 4.151 1.00 97.81 80 ILE A O 1
ATOM 588 N N . ALA A 1 81 ? -1.702 -1.262 6.163 1.00 97.88 81 ALA A N 1
ATOM 589 C CA . ALA A 1 81 ? -0.321 -0.786 6.063 1.00 97.88 81 ALA A CA 1
ATOM 590 C C . ALA A 1 81 ? 0.725 -1.911 5.930 1.00 97.88 81 ALA A C 1
ATOM 592 O O . ALA A 1 81 ? 1.847 -1.655 5.496 1.00 97.88 81 ALA A O 1
ATOM 593 N N . ARG A 1 82 ? 0.385 -3.144 6.329 1.00 96.69 82 ARG A N 1
ATOM 594 C CA . ARG A 1 82 ? 1.268 -4.324 6.275 1.00 96.69 82 ARG A CA 1
ATOM 595 C C . ARG A 1 82 ? 1.054 -5.216 5.049 1.00 96.69 82 ARG A C 1
ATOM 597 O O . ARG A 1 82 ? 1.738 -6.235 4.946 1.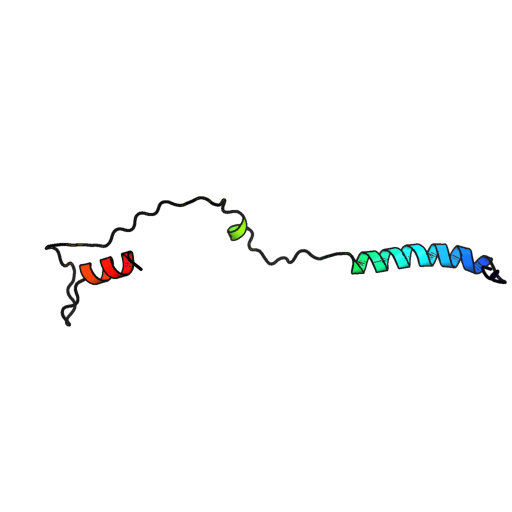00 96.69 82 ARG A O 1
ATOM 604 N N . LYS A 1 83 ? 0.092 -4.890 4.190 1.00 91.81 83 LYS A N 1
ATOM 605 C CA . LYS A 1 83 ? -0.275 -5.693 3.021 1.00 91.81 83 LYS A CA 1
ATOM 606 C C . LYS A 1 83 ? 0.466 -5.232 1.772 1.00 91.81 83 LYS A C 1
ATOM 608 O O . LYS A 1 83 ? 0.815 -6.126 0.973 1.00 91.81 83 LYS A O 1
#

Secondary structure (DSSP, 8-state):
-----S--HHHHHHHHHHHHHHHHHHHHHH--PPPS---HHHHSS---PPP-------BTTB---B-TT--BHHHHHHHHHT-

Mean predicted aligned error: 16.09 Å

Sequence 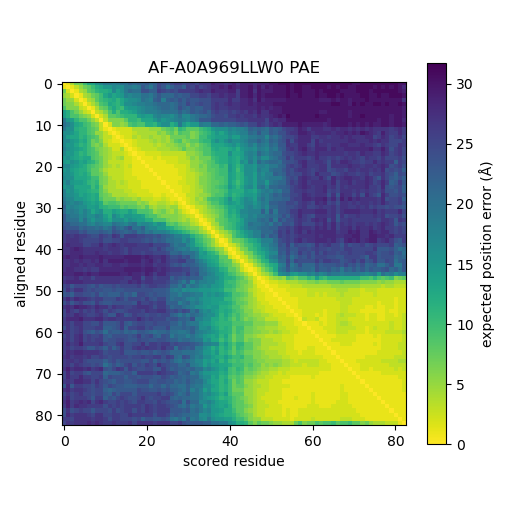(83 aa):
MLTKLKNPKASYISRVLALPLLTLLIAAFTLKTKPAGNNPLLTALPEKTFTVVVNPGHGGKDAGAKAADGTLEKDIDLAIARK

pLDDT: mean 82.02, std 16.28, range [38.69, 98.62]